Protein AF-A0A1Q3UR67-F1 (afdb_monomer_lite)

Radius of gyration: 30.32 Å; chains: 1; bounding box: 73×36×86 Å

Secondary structure (DSSP, 8-state):
------------------HHHHHTSSHHHHHHHHHHHHHHHHHHHHTT-TTTHHHHTSHHHHHHHHHTSHHHHHHHHHHHHHHHHHSS--SS-PPPHHHHHHHHHHHHHHHHHHS-TTSPPTTT-TT-GGGGGGTTT-TTSTT-GGG-

Structure (mmCIF, N/CA/C/O backbone):
data_AF-A0A1Q3UR67-F1
#
_entry.id   AF-A0A1Q3UR67-F1
#
loop_
_atom_site.group_PDB
_atom_site.id
_atom_site.type_symbol
_atom_site.label_atom_id
_atom_site.label_alt_id
_atom_site.label_comp_id
_atom_site.label_asym_id
_atom_site.label_entity_id
_atom_site.label_seq_id
_atom_site.pdbx_PDB_ins_code
_atom_site.Cartn_x
_atom_site.Cartn_y
_atom_site.Cartn_z
_atom_site.occupancy
_atom_site.B_iso_or_equiv
_atom_site.auth_seq_id
_atom_site.auth_comp_id
_atom_site.auth_asym_id
_atom_site.auth_atom_id
_atom_site.pdbx_PDB_model_num
ATOM 1 N N . MET A 1 1 ? -3.436 2.301 65.336 1.00 39.28 1 MET A N 1
ATOM 2 C CA . MET A 1 1 ? -4.132 2.457 64.043 1.00 39.28 1 MET A CA 1
ATOM 3 C C . MET A 1 1 ? -3.056 2.653 62.993 1.00 39.28 1 MET A C 1
ATOM 5 O O . MET A 1 1 ? -2.370 3.662 63.035 1.00 39.28 1 MET A O 1
ATOM 9 N N . GLN A 1 2 ? -2.780 1.610 62.210 1.00 44.28 2 GLN A N 1
ATOM 10 C CA . GLN A 1 2 ? -1.790 1.629 61.132 1.00 44.28 2 GLN A CA 1
ATOM 11 C C . GLN A 1 2 ? -2.550 1.896 59.836 1.00 44.28 2 GLN A C 1
ATOM 13 O O . GLN A 1 2 ? -3.467 1.153 59.493 1.00 44.28 2 GLN A O 1
ATOM 18 N N . ASN A 1 3 ? -2.206 2.991 59.172 1.00 49.28 3 ASN A N 1
ATOM 19 C CA . ASN A 1 3 ? -2.843 3.437 57.944 1.00 49.28 3 ASN A CA 1
ATOM 20 C C . ASN A 1 3 ? -1.982 2.872 56.815 1.00 49.28 3 ASN A C 1
ATOM 22 O O . ASN A 1 3 ? -0.965 3.460 56.455 1.00 49.28 3 ASN A O 1
ATOM 26 N N . THR A 1 4 ? -2.328 1.690 56.320 1.00 48.66 4 THR A N 1
ATOM 27 C CA . THR A 1 4 ? -1.673 1.110 55.146 1.00 48.66 4 THR A CA 1
ATOM 28 C C . THR A 1 4 ? -2.244 1.813 53.911 1.00 48.66 4 THR A C 1
ATOM 30 O O . THR A 1 4 ? -3.452 1.701 53.690 1.00 48.66 4 THR A O 1
ATOM 33 N N . PRO A 1 5 ? -1.462 2.570 53.118 1.00 53.72 5 PRO A N 1
ATOM 34 C CA . PRO A 1 5 ? -1.977 3.116 51.875 1.00 53.72 5 PRO A CA 1
ATOM 35 C C . PRO A 1 5 ? -2.239 1.976 50.888 1.00 53.72 5 PRO A C 1
ATOM 37 O O . PRO A 1 5 ? -1.407 1.088 50.696 1.00 53.72 5 PRO A O 1
ATOM 40 N N . SER A 1 6 ? -3.446 2.035 50.329 1.00 47.84 6 SER A N 1
ATOM 41 C CA . SER A 1 6 ? -4.014 1.176 49.299 1.00 47.84 6 SER A CA 1
ATOM 42 C C . SER A 1 6 ? -2.967 0.742 48.278 1.00 47.84 6 SER A C 1
ATOM 44 O O . SER A 1 6 ? -2.273 1.568 47.685 1.00 47.84 6 SER A O 1
ATOM 46 N N . SER A 1 7 ? -2.856 -0.570 48.099 1.00 52.00 7 SER A N 1
ATOM 47 C CA . SER A 1 7 ? -2.076 -1.199 47.047 1.00 52.00 7 SER A CA 1
ATOM 48 C C . SER A 1 7 ? -2.528 -0.624 45.708 1.00 52.00 7 SER A C 1
ATOM 50 O O . SER A 1 7 ? -3.652 -0.867 45.276 1.00 52.00 7 SER A O 1
ATOM 52 N N . ALA A 1 8 ? -1.663 0.165 45.075 1.00 49.75 8 ALA A N 1
ATOM 53 C CA . ALA A 1 8 ? -1.826 0.548 43.686 1.00 49.75 8 ALA A CA 1
ATOM 54 C C . ALA A 1 8 ? -1.918 -0.744 42.866 1.00 49.75 8 ALA A C 1
ATOM 56 O O . ALA A 1 8 ? -0.940 -1.483 42.737 1.00 49.75 8 ALA A O 1
ATOM 57 N N . ILE A 1 9 ? -3.121 -1.052 42.389 1.00 53.47 9 ILE A N 1
ATOM 58 C CA . ILE A 1 9 ? -3.334 -2.060 41.359 1.00 53.47 9 ILE A CA 1
ATOM 59 C C . ILE A 1 9 ? -2.487 -1.583 40.174 1.00 53.47 9 ILE A C 1
ATOM 61 O O . ILE A 1 9 ? -2.660 -0.432 39.768 1.00 53.47 9 ILE A O 1
ATOM 65 N N . PRO A 1 10 ? -1.534 -2.378 39.657 1.00 51.78 10 PRO A N 1
ATOM 66 C CA . PRO A 1 10 ? -0.832 -1.998 38.448 1.00 51.78 10 PRO A CA 1
ATOM 67 C C . PRO A 1 10 ? -1.888 -1.966 37.351 1.00 51.78 10 PRO A C 1
ATOM 69 O O . PRO A 1 10 ? -2.405 -3.007 36.946 1.00 51.78 10 PRO A O 1
ATOM 72 N N . GLU A 1 11 ? -2.265 -0.758 36.950 1.00 52.44 11 GLU A N 1
ATOM 73 C CA . GLU A 1 11 ? -3.062 -0.522 35.764 1.00 52.44 11 GLU A CA 1
ATOM 74 C C . GLU A 1 11 ? -2.344 -1.253 34.636 1.00 52.44 11 GLU A C 1
ATOM 76 O O . GLU A 1 11 ? -1.196 -0.949 34.307 1.00 52.44 11 GLU A O 1
ATOM 81 N N . LEU A 1 12 ? -2.955 -2.339 34.163 1.00 50.62 12 LEU A N 1
ATOM 82 C CA . LEU A 1 12 ? -2.447 -3.106 33.043 1.00 50.62 12 LEU A CA 1
ATOM 83 C C . LEU A 1 12 ? -2.575 -2.188 31.833 1.00 50.62 12 LEU A C 1
ATOM 85 O O . LEU A 1 12 ? -3.584 -2.214 31.135 1.00 50.62 12 LEU A O 1
ATOM 89 N N . GLU A 1 13 ? -1.571 -1.337 31.624 1.00 50.78 13 GLU A N 1
ATOM 90 C CA . GLU A 1 13 ? -1.389 -0.588 30.394 1.00 50.78 13 GLU A CA 1
ATOM 91 C C . GLU A 1 13 ? -1.301 -1.627 29.279 1.00 50.78 13 GLU A C 1
ATOM 93 O O . GLU A 1 13 ? -0.251 -2.224 29.040 1.00 50.78 13 GLU A O 1
ATOM 98 N N . ILE A 1 14 ? -2.435 -1.916 28.639 1.00 57.50 14 ILE A N 1
ATOM 99 C CA . ILE A 1 14 ? -2.471 -2.752 27.448 1.00 57.50 14 ILE A CA 1
ATOM 100 C C . ILE A 1 14 ? -1.565 -2.030 26.447 1.00 57.50 14 ILE A C 1
ATOM 102 O O . ILE A 1 14 ? -1.911 -0.914 26.042 1.00 57.50 14 ILE A O 1
ATOM 106 N N . PRO A 1 15 ? -0.396 -2.596 26.083 1.00 59.66 15 PRO A N 1
ATOM 107 C CA . PRO A 1 15 ? 0.581 -1.883 25.279 1.00 59.66 15 PRO A CA 1
ATOM 108 C C . PRO A 1 15 ? -0.097 -1.448 23.990 1.00 59.66 15 PRO A C 1
ATOM 110 O O . PRO A 1 15 ? -0.615 -2.291 23.251 1.00 59.66 15 PRO A O 1
ATOM 113 N N . GLN A 1 16 ? -0.151 -0.137 23.739 1.00 61.75 16 GLN A N 1
ATOM 114 C CA . GLN A 1 16 ? -0.748 0.340 22.504 1.00 61.75 16 GLN A CA 1
ATOM 115 C C . GLN A 1 16 ? 0.022 -0.286 21.339 1.00 61.75 16 GLN A C 1
ATOM 117 O O . GLN A 1 16 ? 1.251 -0.175 21.304 1.00 61.75 16 GLN A O 1
ATOM 122 N N . PRO A 1 17 ? -0.667 -0.954 20.401 1.00 64.50 17 PRO A N 1
ATOM 123 C CA . PRO A 1 17 ? -0.010 -1.588 19.275 1.00 64.50 17 PRO A CA 1
ATOM 124 C C . PRO A 1 17 ? 0.718 -0.531 18.435 1.00 64.50 17 PRO A C 1
ATOM 126 O O . PRO A 1 17 ? 0.099 0.230 17.689 1.00 64.50 17 PRO A O 1
ATOM 129 N N . ALA A 1 18 ? 2.041 -0.447 18.577 1.00 72.56 18 ALA A N 1
ATOM 130 C CA . ALA A 1 18 ? 2.839 0.543 17.878 1.00 72.56 18 ALA A CA 1
ATOM 131 C C . ALA A 1 18 ? 3.039 0.105 16.423 1.00 72.56 18 ALA A C 1
ATOM 133 O O . ALA A 1 18 ? 3.579 -0.965 16.148 1.00 72.56 18 ALA A O 1
ATOM 134 N N . ALA A 1 19 ? 2.689 0.966 15.465 1.00 69.50 19 ALA A N 1
ATOM 135 C CA . ALA A 1 19 ? 2.950 0.717 14.042 1.00 69.50 19 ALA A CA 1
ATOM 136 C C . ALA A 1 19 ? 4.432 0.398 13.753 1.00 69.50 19 ALA A C 1
ATOM 138 O O . ALA A 1 19 ? 4.746 -0.375 12.846 1.00 69.50 19 ALA A O 1
ATOM 139 N N . ALA A 1 20 ? 5.345 0.936 14.566 1.00 72.06 20 ALA A N 1
ATOM 140 C CA . ALA A 1 20 ? 6.778 0.670 14.487 1.00 72.06 20 ALA A CA 1
ATOM 141 C C . ALA A 1 20 ? 7.141 -0.809 14.728 1.00 72.06 20 ALA A C 1
ATOM 143 O O . ALA A 1 20 ? 8.071 -1.315 14.093 1.00 72.06 20 ALA A O 1
ATOM 144 N N . ASP A 1 21 ? 6.388 -1.520 15.573 1.00 75.69 21 ASP A N 1
ATOM 145 C CA . ASP A 1 21 ? 6.640 -2.934 15.865 1.00 75.69 21 ASP A CA 1
ATOM 146 C C . ASP A 1 21 ? 6.373 -3.839 14.660 1.00 75.69 21 ASP A C 1
ATOM 148 O O . ASP A 1 21 ? 6.976 -4.905 14.549 1.00 75.69 21 ASP A O 1
ATOM 152 N N . TRP A 1 22 ? 5.538 -3.404 13.717 1.00 74.12 22 TRP A N 1
ATOM 153 C CA . TRP A 1 22 ? 5.283 -4.135 12.473 1.00 74.12 22 TRP A CA 1
ATOM 154 C C . TRP A 1 22 ? 6.092 -3.610 11.292 1.00 74.12 22 TRP A C 1
ATOM 156 O O . TRP A 1 22 ? 6.507 -4.389 10.436 1.00 74.12 22 TRP A O 1
ATOM 166 N N . LEU A 1 23 ? 6.391 -2.312 11.268 1.00 75.44 23 LEU A N 1
ATOM 167 C CA . LEU A 1 23 ? 7.137 -1.700 10.171 1.00 75.44 23 LEU A CA 1
ATOM 168 C C . LEU A 1 23 ? 8.650 -1.991 10.224 1.00 75.44 23 LEU A C 1
ATOM 170 O O . LEU A 1 23 ? 9.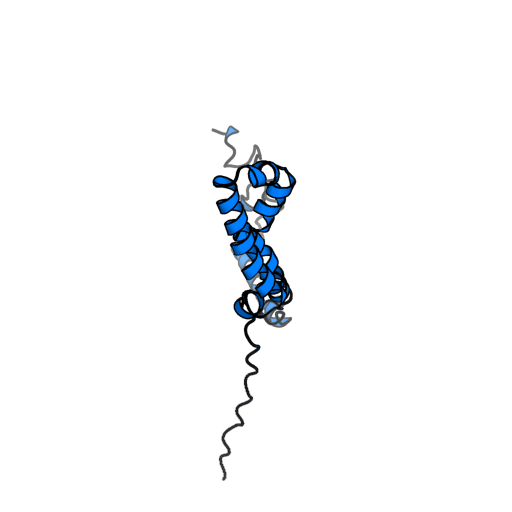307 -1.951 9.185 1.00 75.44 23 LEU A O 1
ATOM 174 N N . TRP A 1 24 ? 9.212 -2.295 11.402 1.00 75.75 24 TRP A N 1
ATOM 175 C CA . TRP A 1 24 ? 10.670 -2.432 11.586 1.00 75.75 24 TRP A CA 1
ATOM 176 C C . TRP A 1 24 ? 11.135 -3.728 12.257 1.00 75.75 24 TRP A C 1
ATOM 178 O O . TRP A 1 24 ? 12.220 -4.233 11.953 1.00 75.75 24 TRP A O 1
ATOM 188 N N . ARG A 1 25 ? 10.349 -4.273 13.187 1.00 75.06 25 ARG A N 1
ATOM 189 C CA . ARG A 1 25 ? 10.744 -5.423 14.019 1.00 75.06 25 ARG A CA 1
ATOM 190 C C . ARG A 1 25 ? 10.761 -6.782 13.289 1.00 75.06 25 ARG A C 1
ATOM 192 O O . ARG A 1 25 ? 11.665 -7.573 13.576 1.00 75.06 25 ARG A O 1
ATOM 199 N N . PRO A 1 26 ? 9.841 -7.091 12.352 1.00 82.19 26 PRO A N 1
ATOM 200 C CA . PRO A 1 26 ? 9.785 -8.401 11.714 1.00 82.19 26 PRO A CA 1
ATOM 201 C C . PRO A 1 26 ? 10.934 -8.645 10.731 1.00 82.19 26 PRO A C 1
ATOM 203 O O . PRO A 1 26 ? 11.423 -7.732 10.066 1.00 82.19 26 PRO A O 1
ATOM 206 N N . TRP A 1 27 ? 11.331 -9.910 10.567 1.00 83.38 27 TRP A N 1
ATOM 207 C CA . TRP A 1 27 ? 12.383 -10.294 9.616 1.00 83.38 27 TRP A CA 1
ATOM 208 C C . TRP A 1 27 ? 12.016 -9.953 8.162 1.00 83.38 27 TRP A C 1
ATOM 210 O O . TRP A 1 27 ? 12.870 -9.497 7.403 1.00 83.38 27 TRP A O 1
ATOM 220 N N . TYR A 1 28 ? 10.739 -10.099 7.790 1.00 79.69 28 TYR A N 1
ATOM 221 C CA . TYR A 1 28 ? 10.254 -9.748 6.456 1.00 79.69 28 TYR A CA 1
ATOM 222 C C . TYR A 1 28 ? 10.329 -8.239 6.199 1.00 79.69 28 TYR A C 1
ATOM 224 O O . TYR A 1 28 ? 10.631 -7.836 5.081 1.00 79.69 28 TYR A O 1
ATOM 232 N N . ALA A 1 29 ? 10.122 -7.398 7.219 1.00 84.81 29 ALA A N 1
ATOM 233 C CA . ALA A 1 29 ? 10.214 -5.950 7.072 1.00 84.81 29 ALA A CA 1
ATOM 234 C C . ALA A 1 29 ? 11.641 -5.540 6.698 1.00 84.81 29 ALA A C 1
ATOM 236 O O . ALA A 1 29 ? 11.840 -4.748 5.784 1.00 84.81 29 ALA A O 1
ATOM 237 N N . LYS A 1 30 ? 12.650 -6.161 7.322 1.00 85.88 30 LYS A N 1
ATOM 238 C CA . LYS A 1 30 ? 14.062 -5.952 6.964 1.00 85.88 30 LYS A CA 1
ATOM 239 C C . LYS A 1 30 ? 14.362 -6.366 5.522 1.00 85.88 30 LYS A C 1
ATOM 241 O O . LYS A 1 30 ? 15.089 -5.656 4.835 1.00 85.88 30 LYS A O 1
ATOM 246 N N . LEU A 1 31 ? 13.789 -7.478 5.050 1.00 88.25 31 LEU A N 1
ATOM 247 C CA . LEU A 1 31 ? 13.924 -7.891 3.649 1.00 88.25 31 LEU A CA 1
ATOM 248 C C . LEU A 1 31 ? 13.272 -6.898 2.694 1.00 88.25 31 LEU A C 1
ATOM 250 O O . LEU A 1 31 ? 13.871 -6.576 1.676 1.00 88.25 31 LEU A O 1
ATOM 254 N N . TRP A 1 32 ? 12.095 -6.377 3.028 1.00 87.31 32 TRP A N 1
ATOM 255 C CA . TRP A 1 32 ? 11.436 -5.336 2.243 1.00 87.31 32 TRP A CA 1
ATOM 256 C C . TRP A 1 32 ? 12.258 -4.049 2.194 1.00 87.31 32 TRP A C 1
ATOM 258 O O . TRP A 1 32 ? 12.525 -3.531 1.110 1.00 87.31 32 TRP A O 1
ATOM 268 N N . TRP A 1 33 ? 12.747 -3.586 3.344 1.00 87.69 33 TRP A N 1
ATOM 269 C CA . TRP A 1 33 ? 13.617 -2.415 3.429 1.00 87.69 33 TRP A CA 1
ATOM 270 C C . TRP A 1 33 ? 14.954 -2.597 2.704 1.00 87.69 33 TRP A C 1
ATOM 272 O O . TRP A 1 33 ? 15.517 -1.606 2.252 1.00 87.69 33 TRP A O 1
ATOM 282 N N . ALA A 1 34 ? 15.454 -3.826 2.547 1.00 90.50 34 ALA A N 1
ATOM 283 C CA . ALA A 1 34 ? 16.634 -4.119 1.730 1.00 90.50 34 ALA A CA 1
ATOM 284 C C . ALA A 1 34 ? 16.297 -4.254 0.234 1.00 90.50 34 ALA A C 1
ATOM 286 O O . ALA A 1 34 ? 17.029 -3.753 -0.619 1.00 90.50 34 ALA A O 1
ATOM 287 N N . ALA A 1 35 ? 15.183 -4.901 -0.104 1.00 89.12 35 ALA A N 1
ATOM 288 C CA . ALA A 1 35 ? 14.793 -5.185 -1.480 1.00 89.12 35 ALA A CA 1
ATOM 289 C C . ALA A 1 35 ? 14.405 -3.918 -2.254 1.00 89.12 35 ALA A C 1
ATOM 291 O O . ALA A 1 35 ? 14.783 -3.789 -3.415 1.00 89.12 35 ALA A O 1
ATOM 292 N N . ILE A 1 36 ? 13.720 -2.964 -1.614 1.00 88.88 36 ILE A N 1
ATOM 293 C CA . ILE A 1 36 ? 13.332 -1.684 -2.229 1.00 88.88 36 ILE A CA 1
ATOM 294 C C . ILE A 1 36 ? 14.557 -0.918 -2.768 1.00 88.88 36 ILE A C 1
ATOM 296 O O . ILE A 1 36 ? 14.614 -0.678 -3.975 1.00 88.88 36 ILE A O 1
ATOM 300 N N . PRO A 1 37 ? 15.568 -0.542 -1.958 1.00 92.56 37 PRO A N 1
ATOM 301 C CA . PRO A 1 37 ? 16.712 0.211 -2.463 1.00 92.56 37 PRO A CA 1
ATOM 302 C C . PRO A 1 37 ? 17.529 -0.593 -3.475 1.00 92.56 37 PRO A C 1
ATOM 304 O O . PRO A 1 37 ? 18.014 -0.009 -4.442 1.00 92.56 37 PRO A O 1
ATOM 307 N N . ILE A 1 38 ? 17.646 -1.917 -3.314 1.00 93.00 38 ILE A N 1
ATOM 308 C CA . ILE A 1 38 ? 18.303 -2.779 -4.308 1.00 93.00 38 ILE A CA 1
ATOM 309 C C . ILE A 1 38 ? 17.572 -2.684 -5.650 1.00 93.00 38 ILE A C 1
ATOM 311 O O . ILE A 1 38 ? 18.204 -2.396 -6.666 1.00 93.00 38 ILE A O 1
ATOM 315 N N . TYR A 1 39 ? 16.250 -2.863 -5.657 1.00 90.88 39 TYR A N 1
ATOM 316 C CA . TYR A 1 39 ? 15.431 -2.782 -6.863 1.00 90.88 39 TYR A CA 1
ATOM 317 C C . TYR A 1 39 ? 15.595 -1.432 -7.567 1.00 90.88 39 TYR A C 1
ATOM 319 O O . TYR A 1 39 ? 15.925 -1.388 -8.752 1.00 90.88 39 TYR A O 1
ATOM 327 N N . TRP A 1 40 ? 15.446 -0.330 -6.829 1.00 91.50 40 TRP A N 1
ATOM 328 C CA . TRP A 1 40 ? 15.572 1.017 -7.387 1.00 91.50 40 TRP A CA 1
ATOM 329 C C . TRP A 1 40 ? 16.995 1.329 -7.865 1.00 91.50 40 TRP A C 1
ATOM 331 O O . TRP A 1 40 ? 17.163 2.011 -8.874 1.00 91.50 40 TRP A O 1
ATOM 341 N N . THR A 1 41 ? 18.023 0.781 -7.212 1.00 92.00 41 THR A N 1
ATOM 342 C CA . THR A 1 41 ? 19.419 0.904 -7.665 1.00 92.00 41 THR A CA 1
ATOM 343 C C . THR A 1 41 ? 19.636 0.175 -8.989 1.00 92.00 41 THR A C 1
ATOM 345 O O . THR A 1 41 ? 20.244 0.730 -9.905 1.00 92.00 41 THR A O 1
ATOM 348 N N . VAL A 1 42 ? 19.114 -1.047 -9.125 1.00 89.06 42 VAL A N 1
ATOM 349 C CA . VAL A 1 42 ? 19.200 -1.824 -10.372 1.00 89.06 42 VAL A CA 1
ATOM 350 C C . VAL A 1 42 ? 18.386 -1.152 -11.485 1.00 89.06 42 VAL A C 1
ATOM 352 O O . VAL A 1 42 ? 18.863 -1.057 -12.618 1.00 89.06 42 VAL A O 1
ATOM 355 N N . ALA A 1 43 ? 17.212 -0.601 -11.161 1.00 87.56 43 ALA A N 1
ATOM 356 C CA . ALA A 1 43 ? 16.406 0.192 -12.087 1.00 87.56 43 ALA A CA 1
ATOM 357 C C . ALA A 1 43 ? 17.160 1.439 -12.574 1.00 87.56 43 ALA A C 1
ATOM 359 O O . ALA A 1 43 ? 17.249 1.675 -13.779 1.00 87.56 43 ALA A O 1
ATOM 360 N N . ALA A 1 44 ? 17.787 2.196 -11.670 1.00 88.12 44 ALA A N 1
ATOM 361 C CA . ALA A 1 44 ? 18.610 3.350 -12.030 1.00 88.12 44 ALA A CA 1
ATOM 362 C C . ALA A 1 44 ? 19.837 2.950 -12.870 1.00 88.12 44 ALA A C 1
ATOM 364 O O . ALA A 1 44 ? 20.192 3.643 -13.826 1.00 88.12 44 ALA A O 1
ATOM 365 N N . ALA A 1 45 ? 20.467 1.813 -12.561 1.00 87.81 45 ALA A N 1
ATOM 366 C CA . ALA A 1 45 ? 21.578 1.276 -13.343 1.00 87.81 45 ALA A CA 1
ATOM 367 C C . ALA A 1 45 ? 21.148 0.880 -14.766 1.00 87.81 45 ALA A C 1
ATOM 369 O O . ALA A 1 45 ? 21.926 1.054 -15.707 1.00 87.81 45 ALA A O 1
ATOM 370 N N . SER A 1 46 ? 19.904 0.424 -14.951 1.00 86.69 46 SER A N 1
ATOM 371 C CA . SER A 1 46 ? 19.356 0.081 -16.271 1.00 86.69 46 SER A CA 1
ATOM 372 C C . SER A 1 46 ? 19.281 1.271 -17.232 1.00 86.69 46 SER A C 1
ATOM 374 O O . SE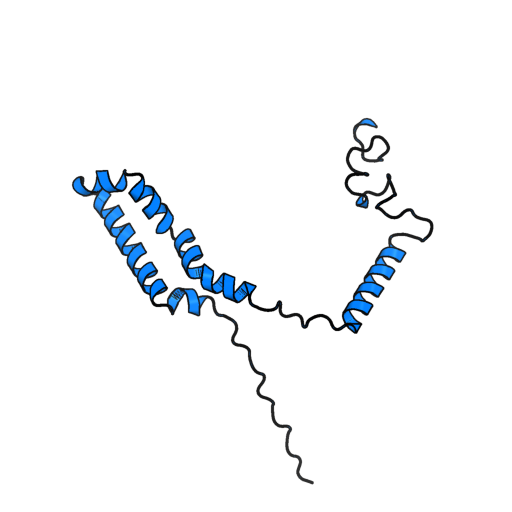R A 1 46 ? 19.443 1.094 -18.437 1.00 86.69 46 SER A O 1
ATOM 376 N N . LEU A 1 47 ? 19.158 2.498 -16.712 1.00 84.38 47 LEU A N 1
ATOM 377 C CA . LEU A 1 47 ? 19.172 3.717 -17.529 1.00 84.38 47 LEU A CA 1
ATOM 378 C C . LEU A 1 47 ? 20.525 3.938 -18.218 1.00 84.38 47 LEU A C 1
ATOM 380 O O . LEU A 1 47 ? 20.588 4.550 -19.282 1.00 84.38 47 LEU A O 1
ATOM 384 N N . LYS A 1 48 ? 21.610 3.450 -17.605 1.00 86.38 48 LYS A N 1
ATOM 385 C CA . LYS A 1 48 ? 22.983 3.580 -18.114 1.00 86.38 48 LYS A CA 1
ATOM 386 C C . LYS A 1 48 ? 23.476 2.318 -18.817 1.00 86.38 48 LYS A C 1
ATOM 388 O O . LYS A 1 48 ? 24.436 2.397 -19.578 1.00 86.38 48 LYS A O 1
ATOM 393 N N . ASN A 1 49 ? 22.850 1.168 -18.563 1.00 80.94 49 ASN A N 1
ATOM 394 C CA . ASN A 1 49 ? 23.261 -0.114 -19.120 1.00 80.94 49 ASN A CA 1
ATOM 395 C C . ASN A 1 49 ? 22.194 -0.685 -20.074 1.00 80.94 49 ASN A C 1
ATOM 397 O O . ASN A 1 49 ? 21.170 -1.198 -19.611 1.00 80.94 49 ASN A O 1
ATOM 401 N N . PRO A 1 50 ? 22.447 -0.687 -21.397 1.00 81.50 50 PRO A N 1
ATOM 402 C CA . PRO A 1 50 ? 21.483 -1.164 -22.385 1.00 81.50 50 PRO A CA 1
ATOM 403 C C . PRO A 1 50 ? 21.135 -2.654 -22.239 1.00 81.50 50 PRO A C 1
ATOM 405 O O . PRO A 1 50 ? 20.065 -3.056 -22.682 1.00 81.50 50 PRO A O 1
ATOM 408 N N . ALA A 1 51 ? 21.973 -3.464 -21.580 1.00 82.81 51 ALA A N 1
ATOM 409 C CA . ALA A 1 51 ? 21.698 -4.886 -21.361 1.00 82.81 51 ALA A CA 1
ATOM 410 C C . ALA A 1 51 ? 20.537 -5.145 -20.377 1.00 82.81 51 ALA A C 1
ATOM 412 O O . ALA A 1 51 ? 19.872 -6.172 -20.469 1.00 82.81 51 ALA A O 1
ATOM 413 N N . LEU A 1 52 ? 20.279 -4.220 -19.444 1.00 80.31 52 LEU A N 1
ATOM 414 C CA . LEU A 1 52 ? 19.213 -4.344 -18.435 1.00 80.31 52 LEU A CA 1
ATOM 415 C C . LEU A 1 52 ? 17.884 -3.735 -18.900 1.00 80.31 52 LEU A C 1
ATOM 417 O O . LEU A 1 52 ? 16.825 -4.045 -18.361 1.00 80.31 52 LEU A O 1
ATOM 421 N N . ARG A 1 53 ? 17.935 -2.877 -19.915 1.00 80.81 53 ARG A N 1
ATOM 422 C CA . ARG A 1 53 ? 16.790 -2.159 -20.473 1.00 80.81 53 ARG A CA 1
ATOM 423 C C . ARG A 1 53 ? 15.627 -3.064 -20.929 1.00 80.81 53 ARG A C 1
ATOM 425 O O . ARG A 1 53 ? 14.511 -2.809 -20.484 1.00 80.81 53 ARG A O 1
ATOM 432 N N . PRO A 1 54 ? 15.846 -4.163 -21.686 1.00 84.94 54 PRO A N 1
ATOM 433 C CA . PRO A 1 54 ? 14.745 -5.039 -22.102 1.00 84.94 54 PRO A CA 1
ATOM 434 C C . PRO A 1 54 ? 14.054 -5.749 -20.928 1.00 84.94 54 PRO A C 1
ATOM 436 O O . PRO A 1 54 ? 12.875 -6.081 -21.017 1.00 84.94 54 PRO A O 1
ATOM 439 N N . PHE A 1 55 ? 14.752 -5.958 -19.805 1.00 85.25 55 PHE A N 1
ATOM 440 C CA . PHE A 1 55 ? 14.128 -6.486 -18.592 1.00 85.25 55 PHE A CA 1
ATOM 441 C C . PHE A 1 55 ? 13.160 -5.465 -17.983 1.00 85.25 55 PHE A C 1
ATOM 443 O O . PHE A 1 55 ? 12.026 -5.823 -17.672 1.00 85.25 55 PHE A O 1
ATOM 450 N N . PHE A 1 56 ? 13.567 -4.197 -17.866 1.00 84.06 56 PHE A N 1
ATOM 451 C CA . PHE A 1 56 ? 12.735 -3.136 -17.282 1.00 84.06 56 PHE A CA 1
ATOM 452 C C . PHE A 1 56 ? 11.578 -2.670 -18.178 1.00 84.06 56 PHE A C 1
ATOM 454 O O . PHE A 1 56 ? 10.591 -2.153 -17.665 1.00 84.06 56 PHE A O 1
ATOM 461 N N . GLU A 1 57 ? 11.658 -2.901 -19.488 1.00 85.62 57 GLU A N 1
ATOM 462 C CA . GLU A 1 57 ? 10.561 -2.653 -20.438 1.00 85.62 57 GLU A CA 1
ATOM 463 C C . GLU A 1 57 ? 9.514 -3.783 -20.458 1.00 85.62 57 GLU A C 1
ATOM 465 O O . GLU A 1 57 ? 8.450 -3.651 -21.062 1.00 85.62 57 GLU A O 1
ATOM 470 N N . SER A 1 58 ? 9.788 -4.903 -19.786 1.00 88.62 58 SER A N 1
ATOM 471 C CA . SER A 1 58 ? 8.864 -6.032 -19.724 1.00 88.62 58 SER A CA 1
ATOM 472 C C . SER A 1 58 ? 7.682 -5.782 -18.777 1.00 88.62 58 SER A C 1
ATOM 474 O O . SER A 1 58 ? 7.788 -5.080 -17.768 1.00 88.62 58 SER A O 1
ATOM 476 N N . ALA A 1 59 ? 6.559 -6.462 -19.033 1.00 87.75 59 ALA A N 1
ATOM 477 C CA . ALA A 1 59 ? 5.406 -6.459 -18.128 1.00 87.75 59 ALA A CA 1
ATOM 478 C C . ALA A 1 59 ? 5.764 -6.964 -16.716 1.00 87.75 59 ALA A C 1
ATOM 480 O O . ALA A 1 59 ? 5.216 -6.486 -15.724 1.00 87.75 59 ALA A O 1
ATOM 481 N N . PHE A 1 60 ? 6.725 -7.890 -16.614 1.00 87.31 60 PHE A N 1
ATOM 482 C CA . PHE A 1 60 ? 7.218 -8.404 -15.338 1.00 87.31 60 PHE A CA 1
ATOM 483 C C . PHE A 1 60 ? 7.847 -7.300 -14.482 1.00 87.31 60 PHE A C 1
ATOM 485 O O . PHE A 1 60 ? 7.507 -7.158 -13.307 1.00 87.31 60 PHE A O 1
ATOM 492 N N . ALA A 1 61 ? 8.699 -6.462 -15.074 1.00 86.19 61 ALA A N 1
ATOM 493 C CA . ALA A 1 61 ? 9.262 -5.310 -14.375 1.00 86.19 61 ALA A CA 1
ATOM 494 C C . ALA A 1 61 ? 8.204 -4.254 -14.022 1.00 86.19 61 ALA A C 1
ATOM 496 O O . ALA A 1 61 ? 8.322 -3.588 -12.992 1.00 86.19 61 ALA A O 1
ATOM 497 N N . GLY A 1 62 ? 7.129 -4.148 -14.808 1.00 87.06 62 GLY A N 1
ATOM 498 C CA . GLY A 1 62 ? 5.945 -3.369 -14.438 1.00 87.06 62 GLY A CA 1
ATOM 499 C C . GLY A 1 62 ? 5.340 -3.829 -13.106 1.00 87.06 62 GLY A C 1
ATOM 500 O O . GLY A 1 62 ? 5.146 -3.014 -12.202 1.00 87.06 62 GLY A O 1
ATOM 501 N N . TYR A 1 63 ? 5.134 -5.140 -12.930 1.00 89.56 63 TYR A N 1
ATOM 502 C CA . TYR A 1 63 ? 4.659 -5.697 -11.656 1.00 89.56 63 TYR A CA 1
ATOM 503 C C . TYR A 1 63 ? 5.643 -5.462 -10.508 1.00 89.56 63 TYR A C 1
ATOM 505 O O . TYR A 1 63 ? 5.212 -5.076 -9.423 1.00 89.56 63 TYR A O 1
ATOM 513 N N . LEU A 1 64 ? 6.951 -5.639 -10.732 1.00 89.25 64 LEU A N 1
ATOM 514 C CA . LEU A 1 64 ? 7.956 -5.358 -9.699 1.00 89.25 64 LEU A CA 1
ATOM 515 C C . LEU A 1 64 ? 7.972 -3.877 -9.307 1.00 89.25 64 LEU A C 1
ATOM 517 O O . LEU A 1 64 ? 8.118 -3.566 -8.129 1.00 89.25 64 LEU A O 1
ATOM 521 N N . THR A 1 65 ? 7.773 -2.969 -10.262 1.00 88.94 65 THR A N 1
ATOM 522 C CA . THR A 1 65 ? 7.697 -1.527 -9.989 1.00 88.94 65 THR A CA 1
ATOM 523 C C . THR A 1 65 ? 6.520 -1.206 -9.082 1.00 88.94 65 THR A C 1
ATOM 525 O O . THR A 1 65 ? 6.683 -0.469 -8.114 1.00 88.94 65 THR A O 1
ATOM 528 N N . ILE A 1 66 ? 5.351 -1.791 -9.359 1.00 89.62 66 ILE A N 1
ATOM 529 C CA . ILE A 1 66 ? 4.170 -1.641 -8.505 1.00 89.62 66 ILE A CA 1
ATOM 530 C C . ILE A 1 66 ? 4.424 -2.281 -7.139 1.00 89.62 66 ILE A C 1
ATOM 532 O O . ILE A 1 66 ? 4.062 -1.694 -6.129 1.00 89.62 66 ILE A O 1
ATOM 536 N N . LEU A 1 67 ? 5.062 -3.451 -7.079 1.00 88.81 67 LEU A N 1
ATOM 537 C CA . LEU A 1 67 ? 5.321 -4.175 -5.834 1.00 88.81 67 LEU A CA 1
ATOM 538 C C . LEU A 1 67 ? 6.299 -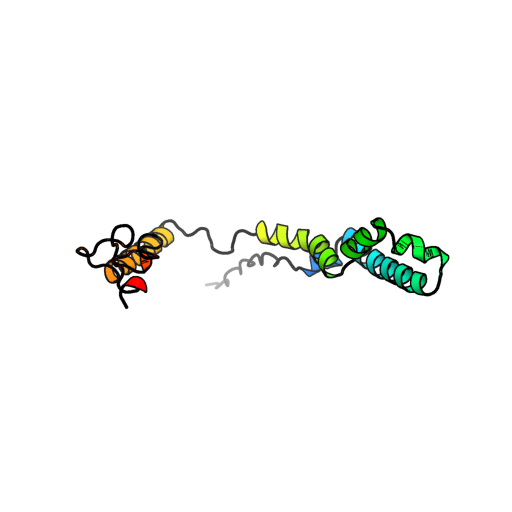3.431 -4.910 1.00 88.81 67 LEU A C 1
ATOM 540 O O . LEU A 1 67 ? 6.039 -3.325 -3.716 1.00 88.81 67 LEU A O 1
ATOM 544 N N . PHE A 1 68 ? 7.393 -2.893 -5.454 1.00 88.38 68 PHE A N 1
ATOM 545 C CA . PHE A 1 68 ? 8.417 -2.139 -4.715 1.00 88.38 68 PHE A CA 1
ATOM 546 C C . PHE A 1 68 ? 8.131 -0.634 -4.638 1.00 88.38 68 PHE A C 1
ATOM 548 O O . PHE A 1 68 ? 9.011 0.160 -4.276 1.00 88.38 68 PHE A O 1
ATOM 555 N N . PHE A 1 69 ? 6.907 -0.224 -4.969 1.00 87.06 69 PHE A N 1
ATOM 556 C CA . PHE A 1 69 ? 6.469 1.143 -4.764 1.00 87.06 69 PHE A CA 1
ATOM 557 C C . PHE A 1 69 ? 6.310 1.410 -3.252 1.00 87.06 69 PHE A C 1
ATOM 559 O O . PHE A 1 69 ? 5.804 0.556 -2.523 1.00 87.06 69 PHE A O 1
ATOM 566 N N . PRO A 1 70 ? 6.718 2.580 -2.728 1.00 79.06 70 PRO A N 1
ATOM 567 C CA . PRO A 1 70 ? 6.686 2.827 -1.284 1.00 79.06 70 PRO A CA 1
ATOM 568 C C . PRO A 1 70 ? 5.297 2.645 -0.650 1.00 79.06 70 PRO A C 1
ATOM 570 O O . PRO A 1 70 ? 5.188 2.131 0.458 1.00 79.06 70 PRO A O 1
ATOM 573 N N . LEU A 1 71 ? 4.224 3.004 -1.365 1.00 84.06 71 LEU A N 1
ATOM 574 C CA . LEU A 1 71 ? 2.843 2.842 -0.890 1.00 84.06 71 LEU A CA 1
ATOM 575 C C . LEU A 1 71 ? 2.405 1.373 -0.794 1.00 84.06 71 LEU A C 1
ATOM 577 O O . LEU A 1 71 ? 1.778 0.987 0.188 1.00 84.06 71 LEU A O 1
ATOM 581 N N . THR A 1 72 ? 2.745 0.536 -1.773 1.00 84.88 72 THR A N 1
ATOM 582 C CA . THR A 1 72 ? 2.441 -0.906 -1.735 1.00 84.88 72 THR A CA 1
ATOM 583 C C . THR A 1 72 ? 3.289 -1.622 -0.698 1.00 84.88 72 THR A C 1
ATOM 585 O O . THR A 1 72 ? 2.756 -2.451 0.034 1.00 84.88 72 THR A O 1
ATOM 588 N N . ALA A 1 73 ? 4.562 -1.254 -0.548 1.00 82.88 73 ALA A N 1
ATOM 589 C CA . ALA A 1 73 ? 5.396 -1.758 0.539 1.00 82.88 73 ALA A CA 1
ATOM 590 C C . ALA A 1 73 ? 4.795 -1.424 1.916 1.00 82.88 73 ALA A C 1
ATOM 592 O O . ALA A 1 73 ? 4.733 -2.293 2.786 1.00 82.88 73 ALA A O 1
ATOM 593 N N . LEU A 1 74 ? 4.286 -0.200 2.104 1.00 83.12 74 LEU A N 1
ATOM 594 C CA . LEU A 1 74 ? 3.585 0.194 3.328 1.00 83.12 74 LEU A CA 1
ATOM 595 C C . LEU A 1 74 ? 2.282 -0.578 3.538 1.00 83.12 74 LEU A C 1
ATOM 597 O O . LEU A 1 74 ? 1.980 -0.922 4.674 1.00 83.12 74 LEU A O 1
ATOM 601 N N . LEU A 1 75 ? 1.531 -0.893 2.481 1.00 83.75 75 LEU A N 1
ATOM 602 C CA . LEU A 1 75 ? 0.346 -1.750 2.591 1.00 83.75 75 LEU A CA 1
ATOM 603 C C . LEU A 1 75 ? 0.717 -3.180 3.003 1.00 83.75 75 LEU A C 1
ATOM 605 O O . LEU A 1 75 ? 0.064 -3.753 3.871 1.00 83.75 75 LEU A O 1
ATOM 609 N N . VAL A 1 76 ? 1.785 -3.743 2.429 1.00 84.25 76 VAL A N 1
ATOM 610 C CA . VAL A 1 76 ? 2.250 -5.099 2.754 1.00 84.25 76 VAL A CA 1
ATOM 611 C C . VAL A 1 76 ? 2.792 -5.174 4.185 1.00 84.25 76 VAL A C 1
ATOM 613 O O . VAL A 1 76 ? 2.420 -6.083 4.926 1.00 84.25 76 VAL A O 1
ATOM 616 N N . LEU A 1 77 ? 3.631 -4.223 4.608 1.00 82.62 77 LEU A N 1
ATOM 617 C CA . LEU A 1 77 ? 4.162 -4.184 5.980 1.00 82.62 77 LEU A CA 1
ATOM 618 C C . LEU A 1 77 ? 3.088 -3.768 6.995 1.00 82.62 77 LEU A C 1
ATOM 620 O O . LEU A 1 77 ? 3.037 -4.296 8.104 1.00 82.62 77 LEU A O 1
ATOM 624 N N . GLY A 1 78 ? 2.212 -2.844 6.609 1.00 79.75 78 GLY A N 1
ATOM 625 C CA . GLY A 1 78 ? 1.114 -2.332 7.422 1.00 79.75 78 GLY A CA 1
ATOM 626 C C . GLY A 1 78 ? -0.050 -3.307 7.573 1.00 79.75 78 GLY A C 1
ATOM 627 O O . GLY A 1 78 ? -0.863 -3.122 8.471 1.00 79.75 78 GLY A O 1
ATOM 628 N N . PHE A 1 79 ? -0.126 -4.376 6.774 1.00 82.31 79 PHE A N 1
ATOM 629 C CA . PHE A 1 79 ? -1.185 -5.384 6.884 1.00 82.31 79 PHE A CA 1
ATOM 630 C C . PHE A 1 79 ? -1.260 -6.009 8.286 1.00 82.31 79 PHE A C 1
ATOM 632 O O . PHE A 1 79 ? -2.350 -6.190 8.824 1.00 82.31 79 PHE A O 1
ATOM 639 N N . GLY A 1 80 ? -0.109 -6.286 8.913 1.00 78.38 80 GLY A N 1
ATOM 640 C CA . GLY A 1 80 ? -0.054 -6.796 10.288 1.00 78.38 80 GLY A CA 1
ATOM 641 C C . GLY A 1 80 ? -0.589 -5.797 11.320 1.00 78.38 80 GLY A C 1
ATOM 642 O O . GLY A 1 80 ? -1.326 -6.193 12.220 1.00 78.38 80 GLY A O 1
ATOM 643 N N . PHE A 1 81 ? -0.286 -4.507 11.136 1.00 77.19 81 PHE A N 1
ATOM 644 C CA . PHE A 1 81 ? -0.830 -3.417 11.951 1.00 77.19 81 PHE A CA 1
ATOM 645 C C . PHE A 1 81 ? -2.341 -3.291 11.771 1.00 77.19 81 PHE A C 1
ATOM 647 O O . PHE A 1 81 ? -3.066 -3.264 12.757 1.00 77.19 81 PHE A O 1
ATOM 654 N N . VAL A 1 82 ? -2.829 -3.265 10.527 1.00 79.00 82 VAL A N 1
ATOM 655 C CA . VAL A 1 82 ? -4.264 -3.153 10.227 1.00 79.00 82 VAL A CA 1
ATOM 656 C C . VAL A 1 82 ? -5.025 -4.341 10.801 1.00 79.00 82 VAL A C 1
ATOM 658 O O . VAL A 1 82 ? -6.070 -4.147 11.405 1.00 79.00 82 VAL A O 1
ATOM 661 N N . ARG A 1 83 ? -4.489 -5.560 10.683 1.00 77.88 83 ARG A N 1
ATOM 662 C CA . ARG A 1 83 ? -5.102 -6.750 11.277 1.00 77.88 83 ARG A CA 1
ATOM 663 C C . ARG A 1 83 ? -5.200 -6.642 12.796 1.00 77.88 83 ARG A C 1
ATOM 665 O O . ARG A 1 83 ? -6.275 -6.836 13.337 1.00 77.88 83 ARG A O 1
ATOM 672 N N . ALA A 1 84 ? -4.114 -6.287 13.473 1.00 76.81 84 ALA A N 1
ATOM 673 C CA . ALA A 1 84 ? -4.131 -6.126 14.924 1.00 76.81 84 ALA A CA 1
ATOM 674 C C . ALA A 1 84 ? -4.977 -4.928 15.388 1.00 76.81 84 ALA A C 1
ATOM 676 O O . ALA A 1 84 ? -5.507 -4.933 16.494 1.00 76.81 84 ALA A O 1
ATOM 677 N N . TRP A 1 85 ? -5.109 -3.904 14.546 1.00 73.06 85 TRP A N 1
ATOM 678 C CA . TRP A 1 85 ? -6.007 -2.779 14.770 1.00 73.06 85 TRP A CA 1
ATOM 679 C C . TRP A 1 85 ? -7.480 -3.181 14.602 1.00 73.06 85 TRP A C 1
ATOM 681 O O . TRP A 1 85 ? -8.302 -2.743 15.396 1.00 73.06 85 TRP A O 1
ATOM 691 N N . LEU A 1 86 ? -7.806 -4.042 13.632 1.00 76.19 86 LEU A N 1
ATOM 692 C CA . LEU A 1 86 ? -9.151 -4.601 13.431 1.00 76.19 86 LEU A CA 1
ATOM 693 C C . LEU A 1 86 ? -9.530 -5.636 14.498 1.00 76.19 86 LEU A C 1
ATOM 695 O O . LEU A 1 86 ? -10.680 -5.680 14.919 1.00 76.19 86 LEU A O 1
ATOM 699 N N . ASP A 1 87 ? -8.568 -6.450 14.936 1.00 74.12 87 ASP A N 1
ATOM 700 C CA . ASP A 1 87 ? -8.741 -7.429 16.017 1.00 74.12 87 ASP A CA 1
ATOM 701 C C . ASP A 1 87 ? -8.826 -6.743 17.392 1.00 74.12 87 ASP A C 1
ATOM 703 O O . ASP A 1 87 ? -9.164 -7.383 18.390 1.00 74.12 87 ASP A O 1
ATOM 707 N N . ARG A 1 88 ? -8.518 -5.439 17.468 1.00 67.62 88 ARG A N 1
ATOM 708 C CA . ARG A 1 88 ? -8.714 -4.668 18.688 1.00 67.62 88 ARG A CA 1
ATOM 709 C C . ARG A 1 88 ? -10.223 -4.567 18.924 1.00 67.62 88 ARG A C 1
ATOM 711 O O . ARG A 1 88 ? -10.913 -3.990 18.081 1.00 67.62 88 ARG A O 1
ATOM 718 N N . PRO A 1 89 ? -10.747 -5.056 20.063 1.00 62.91 89 PRO A N 1
ATOM 719 C CA . PRO A 1 89 ? -12.095 -4.687 20.460 1.00 62.91 89 PRO A CA 1
ATOM 720 C C . PRO A 1 89 ? -12.114 -3.161 20.497 1.00 62.91 89 PRO A C 1
ATOM 722 O O . PRO A 1 89 ? -11.247 -2.555 21.138 1.00 62.91 89 PRO A O 1
ATOM 725 N N . PHE A 1 90 ? -13.008 -2.535 19.723 1.00 60.75 90 PHE A N 1
ATOM 726 C CA . PHE A 1 90 ? -13.231 -1.096 19.821 1.00 60.75 90 PHE A CA 1
ATOM 727 C C . PHE A 1 90 ? -13.287 -0.776 21.309 1.00 60.75 90 PHE A C 1
ATOM 729 O O . PHE A 1 90 ? -14.023 -1.431 22.031 1.00 60.75 90 PHE A O 1
ATOM 736 N N . ALA A 1 91 ? -12.428 0.130 21.773 1.00 53.97 91 ALA A N 1
ATOM 737 C CA . ALA A 1 91 ? -12.261 0.438 23.189 1.00 53.97 91 ALA A CA 1
ATOM 738 C C . ALA A 1 91 ? -13.454 1.249 23.728 1.00 53.97 91 ALA A C 1
ATOM 740 O O . ALA A 1 91 ? -13.273 2.312 24.311 1.00 53.97 91 ALA A O 1
ATOM 741 N N . GLY A 1 92 ? -14.671 0.793 23.458 1.00 56.34 92 GLY A N 1
ATOM 742 C CA . GLY A 1 92 ? -15.768 0.920 24.392 1.00 56.34 92 GLY A CA 1
ATOM 743 C C . GLY A 1 92 ? -15.891 -0.437 25.061 1.00 56.34 92 GLY A C 1
ATOM 744 O O . GLY A 1 92 ? -15.803 -1.464 24.382 1.00 56.34 92 GLY A O 1
ATOM 745 N N . ASP A 1 93 ? -16.088 -0.456 26.375 1.00 66.56 93 ASP A N 1
ATOM 746 C CA . ASP A 1 93 ? -16.765 -1.607 26.967 1.00 66.56 93 ASP A CA 1
ATOM 747 C C . ASP A 1 93 ? -17.983 -1.937 26.080 1.00 66.56 93 ASP A C 1
ATOM 749 O O . ASP A 1 93 ? -18.598 -1.007 25.531 1.00 66.56 93 ASP A O 1
ATOM 753 N N . PRO A 1 94 ? -18.316 -3.221 25.844 1.00 65.75 94 PRO A N 1
ATOM 754 C CA . PRO A 1 94 ? -19.635 -3.517 25.308 1.00 65.75 94 PRO A CA 1
ATOM 755 C C . PRO A 1 94 ? -20.618 -2.771 26.203 1.00 65.75 94 PRO A C 1
ATOM 757 O O . PRO A 1 94 ? -20.558 -2.955 27.419 1.00 65.75 94 PRO A O 1
ATOM 760 N N . LEU A 1 95 ? -21.418 -1.874 25.611 1.00 69.69 95 LEU A N 1
ATOM 761 C CA . LEU A 1 95 ? -22.336 -1.057 26.393 1.00 69.69 95 LEU A CA 1
ATOM 762 C C . LEU A 1 95 ? -23.082 -1.978 27.346 1.00 69.69 95 LEU A C 1
ATOM 764 O O . LEU A 1 95 ? -23.581 -3.027 26.915 1.00 69.69 95 LEU A O 1
ATOM 768 N N . SER A 1 96 ? -23.114 -1.613 28.623 1.00 77.69 96 SER A N 1
ATOM 769 C CA . SER A 1 96 ? -23.915 -2.368 29.572 1.00 77.69 96 SER A CA 1
ATOM 770 C C . SER A 1 96 ? -25.372 -2.340 29.107 1.00 77.69 96 SER A C 1
ATOM 772 O O . SER A 1 96 ? -25.804 -1.404 28.428 1.00 77.69 96 SER A O 1
ATOM 774 N N . ASP A 1 97 ? -26.154 -3.356 29.472 1.00 84.31 97 ASP A N 1
ATOM 775 C CA . ASP A 1 97 ? -27.582 -3.386 29.135 1.00 84.31 97 ASP A CA 1
ATOM 776 C C . ASP A 1 97 ? -28.294 -2.091 29.597 1.00 84.31 97 ASP A C 1
ATOM 778 O O . ASP A 1 97 ? -29.213 -1.612 28.936 1.00 84.31 97 ASP A O 1
ATOM 782 N N . GLU A 1 98 ? -27.800 -1.477 30.680 1.00 85.69 98 GLU A N 1
ATOM 783 C CA . GLU A 1 98 ? -28.263 -0.199 31.233 1.00 85.69 98 GLU A CA 1
ATOM 784 C C . GLU A 1 98 ? -27.928 0.990 30.313 1.00 85.69 98 GLU A C 1
ATOM 786 O O . GLU A 1 98 ? -28.794 1.823 30.044 1.00 85.69 98 GLU A O 1
ATOM 791 N N . GLU A 1 99 ? -26.704 1.063 29.780 1.00 84.44 99 GLU A N 1
ATOM 792 C CA . GLU A 1 99 ? -26.291 2.112 28.836 1.00 84.44 99 GLU A CA 1
ATOM 793 C C . GLU A 1 99 ? -27.014 1.978 27.486 1.00 84.44 99 GLU A C 1
ATOM 795 O O . GLU A 1 99 ? -27.342 2.981 26.845 1.00 84.44 99 GLU A O 1
ATOM 800 N N . ILE A 1 100 ? -27.296 0.744 27.047 1.00 86.06 100 ILE A N 1
ATOM 801 C CA . ILE A 1 100 ? -28.103 0.481 25.847 1.00 86.06 100 ILE A CA 1
ATOM 802 C C . ILE A 1 100 ? -29.528 1.002 26.053 1.00 86.06 100 ILE A C 1
ATOM 804 O O . ILE A 1 100 ? -30.050 1.698 25.178 1.00 86.06 100 ILE A O 1
ATOM 808 N N . GLU A 1 101 ? -30.142 0.706 27.201 1.00 89.25 101 GLU A N 1
ATOM 809 C CA . GLU A 1 101 ? -31.491 1.176 27.531 1.00 89.25 101 GLU A CA 1
ATOM 810 C C . GLU A 1 101 ? -31.539 2.708 27.665 1.00 89.25 101 GLU A C 1
ATOM 812 O O . GLU A 1 101 ? -32.490 3.348 27.206 1.00 89.25 101 GLU A O 1
ATOM 817 N N . GLU A 1 102 ? -30.502 3.325 28.237 1.00 89.19 102 GLU A N 1
ATOM 818 C CA . GLU A 1 102 ? -30.386 4.782 28.317 1.00 89.19 102 GLU A CA 1
ATOM 819 C C . GLU A 1 102 ? -30.268 5.417 26.925 1.0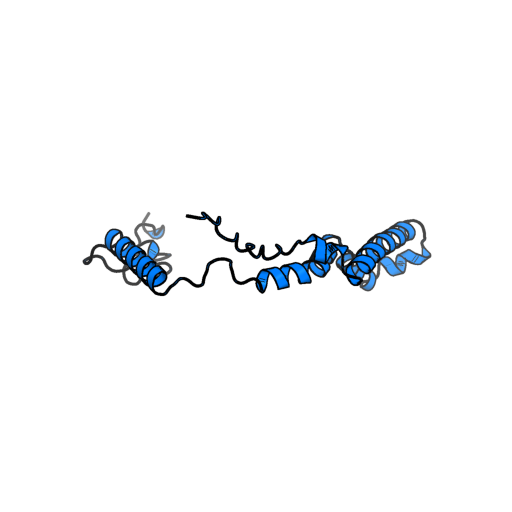0 89.19 102 GLU A C 1
ATOM 821 O O . GLU A 1 102 ? -30.996 6.364 26.617 1.00 89.19 102 GLU A O 1
ATOM 826 N N . LEU A 1 103 ? -29.426 4.872 26.043 1.00 88.62 103 LEU A N 1
ATOM 827 C CA . LEU A 1 103 ? -29.327 5.346 24.661 1.00 88.62 103 LEU A CA 1
ATOM 828 C C . LEU A 1 103 ? -30.624 5.149 23.881 1.00 88.62 103 LEU A C 1
ATOM 830 O O . LEU A 1 103 ? -31.002 6.019 23.092 1.00 88.62 103 LEU A O 1
ATOM 834 N N . GLU A 1 104 ? -31.311 4.026 24.081 1.00 89.06 104 GLU A N 1
ATOM 835 C CA . GLU A 1 104 ? -32.608 3.778 23.460 1.00 89.06 104 GLU A CA 1
ATOM 836 C C . GLU A 1 104 ? -33.649 4.787 23.958 1.00 89.06 104 GLU A C 1
ATOM 838 O O . GLU A 1 104 ? -34.367 5.374 23.146 1.00 89.06 104 GLU A O 1
ATOM 843 N N . ARG A 1 105 ? -33.664 5.088 25.261 1.00 89.19 105 ARG A N 1
ATOM 844 C CA . ARG A 1 105 ? -34.520 6.125 25.851 1.00 89.19 105 ARG A CA 1
ATOM 845 C C . ARG A 1 105 ? -34.215 7.507 25.279 1.00 89.19 105 ARG A C 1
ATOM 847 O O . ARG A 1 105 ? -35.146 8.177 24.842 1.00 89.19 105 ARG A O 1
ATOM 854 N N . ILE A 1 106 ? -32.944 7.913 25.232 1.00 87.19 106 ILE A N 1
ATOM 855 C CA . ILE A 1 106 ? -32.517 9.202 24.660 1.00 87.19 106 ILE A CA 1
ATOM 856 C C . ILE A 1 106 ? -32.931 9.287 23.190 1.00 87.19 106 ILE A C 1
ATOM 858 O O . ILE A 1 106 ? -33.459 10.306 22.746 1.00 87.19 106 ILE A O 1
ATOM 862 N N . LYS A 1 107 ? -32.740 8.205 22.428 1.00 86.94 107 LYS A N 1
ATOM 863 C CA . LYS A 1 107 ? -33.141 8.134 21.023 1.00 86.94 107 LYS A CA 1
ATOM 864 C C . LYS A 1 107 ? -34.654 8.273 20.862 1.00 86.94 107 LYS A C 1
ATOM 866 O O . LYS A 1 107 ? -35.088 9.038 20.004 1.00 86.94 107 LYS A O 1
ATOM 871 N N . ILE A 1 108 ? -35.446 7.566 21.668 1.00 84.94 108 ILE A N 1
ATOM 872 C CA . ILE A 1 108 ? -36.913 7.637 21.640 1.00 84.94 108 ILE A CA 1
ATOM 873 C C . ILE A 1 108 ? -37.389 9.030 22.052 1.00 84.94 108 ILE A C 1
ATOM 875 O O . ILE A 1 108 ? -38.269 9.582 21.398 1.00 84.94 108 ILE A O 1
ATOM 879 N N . GLU A 1 109 ? -36.812 9.623 23.096 1.00 86.25 109 GLU A N 1
ATOM 880 C CA . GLU A 1 109 ? -37.142 10.978 23.545 1.00 86.25 109 GLU A CA 1
ATOM 881 C C . GLU A 1 109 ? -36.835 11.997 22.447 1.00 86.25 109 GLU A C 1
ATOM 883 O O . GLU A 1 109 ? -37.690 12.805 22.087 1.00 86.25 109 GLU A O 1
ATOM 888 N N . GLN A 1 110 ? -35.657 11.904 21.833 1.00 82.69 110 GLN A N 1
ATOM 889 C CA . GLN A 1 110 ? -35.268 12.770 20.729 1.00 82.69 110 GLN A CA 1
ATOM 890 C C . GLN A 1 110 ? -36.158 12.569 19.490 1.00 82.69 110 GLN A C 1
ATOM 892 O O . GLN A 1 110 ? -36.518 13.548 18.833 1.00 82.69 110 GLN A O 1
ATOM 897 N N . GLU A 1 111 ? -36.539 11.328 19.171 1.00 77.94 111 GLU A N 1
ATOM 898 C CA . GLU A 1 111 ? -37.485 11.023 18.092 1.00 77.94 111 GLU A CA 1
ATOM 899 C C . GLU A 1 111 ? -38.873 11.598 18.403 1.00 77.94 111 GLU A C 1
ATOM 901 O O . GLU A 1 111 ? -39.478 12.211 17.531 1.00 77.94 111 GLU A O 1
ATOM 906 N N . THR A 1 112 ? -39.333 11.502 19.652 1.00 78.62 112 THR A N 1
ATOM 907 C CA . THR A 1 112 ? -40.627 12.036 20.117 1.00 78.62 112 THR A CA 1
ATOM 908 C C . THR A 1 112 ? -40.651 13.567 20.114 1.00 78.62 112 THR A C 1
ATOM 910 O O . THR A 1 112 ? -41.663 14.179 19.779 1.00 78.62 112 THR A O 1
ATOM 913 N N . LEU A 1 113 ? -39.528 14.210 20.447 1.00 80.69 113 LEU A N 1
ATOM 914 C CA . LEU A 1 113 ? -39.372 15.664 20.354 1.00 80.69 113 LEU A CA 1
ATOM 915 C C . LEU A 1 113 ? -39.333 16.144 18.900 1.00 80.69 113 LEU A C 1
ATOM 917 O O . LEU A 1 113 ? -39.830 17.227 18.594 1.00 80.69 113 LEU A O 1
ATOM 921 N N . ARG A 1 114 ? -38.728 15.357 18.002 1.00 72.56 114 ARG A N 1
ATOM 922 C CA . ARG A 1 114 ? -38.649 15.676 16.571 1.00 72.56 114 ARG A CA 1
ATOM 923 C C . ARG A 1 114 ? -39.973 15.403 15.846 1.00 72.56 114 ARG A C 1
ATOM 925 O O . ARG A 1 114 ? -40.309 16.150 14.931 1.00 72.56 114 ARG A O 1
ATOM 932 N N . TYR A 1 115 ? -40.715 14.380 16.263 1.00 75.38 115 TYR A N 1
ATOM 933 C CA . TYR A 1 115 ? -41.964 13.928 15.654 1.00 75.38 115 TYR A CA 1
ATOM 934 C C . TYR A 1 115 ? -43.062 13.823 16.723 1.00 75.38 115 TYR A C 1
ATOM 936 O O . TYR A 1 115 ? -43.117 12.825 17.446 1.00 75.38 115 TYR A O 1
ATOM 944 N N . PRO A 1 116 ? -43.955 14.828 16.830 1.00 75.25 116 PRO A N 1
ATOM 945 C CA . PRO A 1 116 ? -45.127 14.750 17.697 1.00 75.25 116 PRO A CA 1
ATOM 946 C C . PRO A 1 116 ? -45.963 13.499 17.376 1.00 75.25 116 PRO A C 1
ATOM 948 O O . PRO A 1 116 ? -45.974 13.073 16.222 1.00 75.25 116 PRO A O 1
ATOM 951 N N . PRO A 1 117 ? -46.713 12.933 18.338 1.00 70.69 117 PRO A N 1
ATOM 952 C CA . PRO A 1 117 ? -47.438 11.670 18.154 1.00 70.69 117 PRO A CA 1
ATOM 953 C C . PRO A 1 117 ? -48.453 11.670 16.995 1.00 70.69 117 PRO A C 1
ATOM 955 O O . PRO A 1 117 ? -48.762 10.606 16.464 1.00 70.69 117 PRO A O 1
ATOM 958 N N . ASP A 1 118 ? -48.924 12.846 16.572 1.00 75.31 118 ASP A N 1
ATOM 959 C CA . ASP A 1 118 ? -49.855 13.013 15.448 1.00 75.31 118 ASP A CA 1
ATOM 960 C C . ASP A 1 118 ? -49.153 13.179 14.082 1.00 75.31 118 ASP A C 1
ATOM 962 O O . ASP A 1 118 ? -49.813 13.269 13.045 1.00 75.31 118 ASP A O 1
ATOM 966 N N . HIS A 1 119 ? -47.818 13.235 14.055 1.00 72.50 119 HIS A N 1
ATOM 967 C CA . HIS A 1 119 ? -47.027 13.345 12.833 1.00 72.50 119 HIS A CA 1
ATOM 968 C C . HIS A 1 119 ? -46.683 11.947 12.301 1.00 72.50 119 HIS A C 1
ATOM 970 O O . HIS A 1 119 ? -46.248 11.066 13.045 1.00 72.50 119 HIS A O 1
ATOM 976 N N . LEU A 1 120 ? -46.881 11.724 10.997 1.00 75.69 120 LEU A N 1
ATOM 977 C CA . LEU A 1 120 ? -46.445 10.487 10.360 1.00 75.69 120 LEU A CA 1
ATOM 978 C C . LEU A 1 120 ? -44.927 10.345 10.500 1.00 75.69 120 LEU A C 1
ATOM 980 O O . LEU A 1 120 ? -44.174 11.292 10.290 1.00 75.69 120 LEU A O 1
ATOM 984 N N . ARG A 1 121 ? -44.473 9.135 10.840 1.00 78.00 121 ARG A N 1
ATOM 985 C CA . ARG A 1 121 ? -43.040 8.828 10.848 1.00 78.00 121 ARG A CA 1
ATOM 986 C C . ARG A 1 121 ? -42.452 9.058 9.452 1.00 78.00 121 ARG A C 1
ATOM 988 O O . ARG A 1 121 ? -43.154 8.798 8.470 1.00 78.00 121 ARG A O 1
ATOM 995 N N . PRO A 1 122 ? -41.150 9.374 9.346 1.00 76.81 122 PRO A N 1
ATOM 996 C CA . PRO A 1 122 ? -40.487 9.604 8.062 1.00 76.81 122 PRO A CA 1
ATOM 997 C C . PRO A 1 122 ? -40.736 8.482 7.053 1.00 76.81 122 PRO A C 1
ATOM 999 O O . PRO A 1 122 ? -40.918 8.726 5.878 1.00 76.81 122 PRO A O 1
ATOM 1002 N N . VAL A 1 123 ? -40.825 7.229 7.500 1.00 78.25 123 VAL A N 1
ATOM 1003 C CA . VAL A 1 123 ? -41.066 6.071 6.619 1.00 78.25 123 VAL A CA 1
ATOM 1004 C C . VAL A 1 123 ? -42.406 6.141 5.862 1.00 78.25 123 VAL A C 1
ATOM 1006 O O . VAL A 1 123 ? -42.530 5.542 4.797 1.00 78.25 123 VAL A O 1
ATOM 1009 N N . GLY A 1 124 ? -43.408 6.842 6.397 1.00 77.00 124 GLY A N 1
ATOM 1010 C CA . GLY A 1 124 ? -44.739 6.979 5.796 1.00 77.00 124 GLY A CA 1
ATOM 1011 C C . GLY A 1 124 ? -45.114 8.407 5.402 1.00 77.00 124 GLY A C 1
ATOM 1012 O O . GLY A 1 124 ? -46.135 8.592 4.742 1.00 77.00 124 GLY A O 1
ATOM 1013 N N . ASP A 1 125 ? -44.320 9.406 5.795 1.00 79.75 125 ASP A N 1
ATOM 1014 C CA . ASP A 1 125 ? -44.563 10.798 5.436 1.00 79.75 125 ASP A CA 1
ATOM 1015 C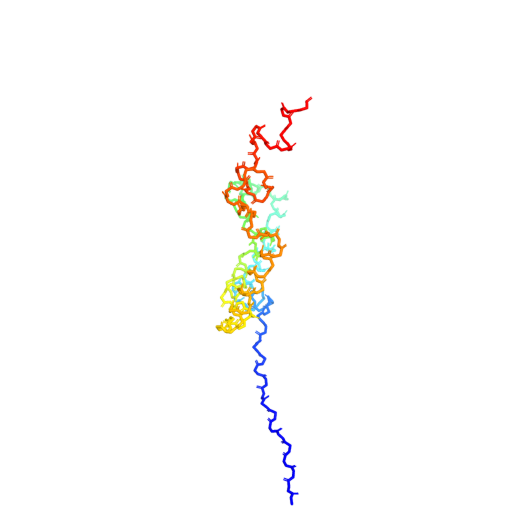 C . ASP A 1 125 ? -43.849 11.165 4.136 1.00 79.75 125 ASP A C 1
ATOM 1017 O O . ASP A 1 125 ? -42.631 11.308 4.055 1.00 79.75 125 ASP A O 1
ATOM 1021 N N . ILE A 1 126 ? -44.661 11.356 3.107 1.00 77.56 126 ILE A N 1
ATOM 1022 C CA . ILE A 1 126 ? -44.237 11.726 1.763 1.00 77.56 126 ILE A CA 1
ATOM 1023 C C . ILE A 1 126 ? -43.628 13.141 1.721 1.00 77.56 126 ILE A C 1
ATOM 1025 O O . ILE A 1 126 ? -42.838 13.465 0.827 1.00 77.56 126 ILE A O 1
ATOM 1029 N N . TYR A 1 127 ? -43.993 13.994 2.676 1.00 78.56 127 TYR A N 1
ATOM 1030 C CA . TYR A 1 127 ? -43.547 15.380 2.756 1.00 78.56 127 TYR A CA 1
ATOM 1031 C C . TYR A 1 127 ? -42.326 15.569 3.669 1.00 78.56 127 TYR A C 1
ATOM 1033 O O . TYR A 1 127 ? -41.780 16.673 3.702 1.00 78.56 127 TYR A O 1
ATOM 1041 N N . ASP A 1 128 ? -41.854 14.524 4.359 1.00 80.06 128 ASP A N 1
ATOM 1042 C CA . ASP A 1 128 ? -40.689 14.606 5.246 1.00 80.06 128 ASP A CA 1
ATOM 1043 C C . ASP A 1 128 ? -39.369 14.421 4.462 1.00 80.06 128 ASP A C 1
ATOM 1045 O O . ASP A 1 128 ? -39.191 13.387 3.814 1.00 80.06 128 ASP A O 1
ATOM 1049 N N . PRO A 1 129 ? -38.398 15.355 4.528 1.00 79.88 129 PRO A N 1
ATOM 1050 C CA . PRO A 1 129 ? -37.080 15.199 3.902 1.00 79.88 129 PRO A CA 1
ATOM 1051 C C . PRO A 1 129 ? -36.268 13.989 4.389 1.00 79.88 129 PRO A C 1
ATOM 1053 O O . PRO A 1 129 ? -35.394 13.506 3.664 1.00 79.88 129 PRO A O 1
ATOM 1056 N N . PHE A 1 130 ? -36.540 13.477 5.590 1.00 80.44 130 PHE A N 1
ATOM 1057 C CA . PHE A 1 130 ? -35.872 12.304 6.161 1.00 80.44 130 PHE A CA 1
ATOM 1058 C C . PHE A 1 130 ? -36.488 10.974 5.717 1.00 80.44 130 PHE A C 1
ATOM 1060 O O . PHE A 1 130 ? -35.960 9.911 6.043 1.00 80.44 130 PHE A O 1
ATOM 1067 N N . SER A 1 131 ? -37.560 11.015 4.926 1.00 80.50 131 SER A N 1
ATOM 1068 C CA . SER A 1 131 ? -38.206 9.829 4.362 1.00 80.50 131 SER A CA 1
ATOM 1069 C C . SER A 1 131 ? -37.409 9.172 3.219 1.00 80.50 131 SER A C 1
ATOM 1071 O O . SER A 1 131 ? -37.720 8.073 2.756 1.00 80.50 131 SER A O 1
ATOM 1073 N N . GLY A 1 132 ? -36.317 9.807 2.781 1.00 81.56 132 GLY A N 1
ATOM 1074 C CA . GLY A 1 132 ? -35.363 9.228 1.841 1.00 81.56 132 GLY A CA 1
ATOM 1075 C C . GLY A 1 132 ? -35.923 9.137 0.423 1.00 81.56 132 GLY A C 1
ATOM 1076 O O . GLY A 1 132 ? -36.226 10.153 -0.201 1.00 81.56 132 GLY A O 1
ATOM 1077 N N . THR A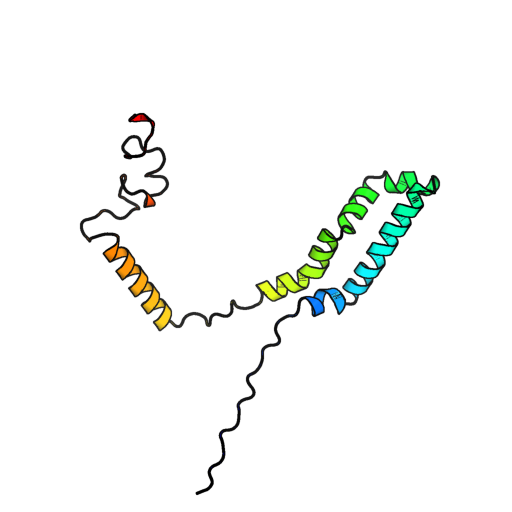 1 133 ? -36.028 7.922 -0.121 1.00 79.50 133 THR A N 1
ATOM 1078 C CA . THR A 1 133 ? -36.424 7.710 -1.526 1.00 79.50 133 THR A CA 1
ATOM 1079 C C . THR A 1 133 ? -37.875 8.083 -1.815 1.00 79.50 133 THR A C 1
ATOM 1081 O O . THR A 1 133 ? -38.186 8.376 -2.964 1.00 79.50 133 THR A O 1
ATOM 1084 N N . ILE A 1 134 ? -38.755 8.114 -0.809 1.00 78.75 134 ILE A N 1
ATOM 1085 C CA . ILE A 1 134 ? -40.140 8.579 -0.989 1.00 78.75 134 ILE A CA 1
ATOM 1086 C C . ILE A 1 134 ? -40.264 10.114 -0.990 1.00 78.75 134 ILE A C 1
ATOM 1088 O O . ILE A 1 134 ? -41.245 10.627 -1.532 1.00 78.75 134 ILE A O 1
ATOM 1092 N N . TYR A 1 135 ? -39.252 10.839 -0.490 1.00 80.06 135 TYR A N 1
ATOM 1093 C CA . TYR A 1 135 ? -39.113 12.294 -0.641 1.00 80.06 135 TYR A CA 1
ATOM 1094 C C . TYR A 1 135 ? -38.473 12.677 -1.980 1.00 80.06 135 TYR A C 1
ATOM 1096 O O . TYR A 1 135 ? -38.948 13.568 -2.689 1.00 80.06 135 TYR A O 1
ATOM 1104 N N . ILE A 1 136 ? -37.359 12.017 -2.320 1.00 76.12 136 ILE A N 1
ATOM 1105 C CA . ILE A 1 136 ? -36.506 12.369 -3.461 1.00 76.12 136 ILE A CA 1
ATOM 1106 C C . ILE A 1 136 ? -37.186 11.953 -4.773 1.00 76.12 136 ILE A C 1
ATOM 1108 O O . ILE A 1 136 ? -37.420 10.775 -5.018 1.00 76.12 136 ILE A O 1
ATOM 1112 N N . GLY A 1 137 ? -37.470 12.925 -5.645 1.00 72.81 137 GLY A N 1
ATOM 1113 C CA . GLY A 1 137 ? -38.123 12.689 -6.943 1.00 72.81 137 GLY A CA 1
ATOM 1114 C C . GLY A 1 137 ? -39.649 12.583 -6.874 1.00 72.81 137 GLY A C 1
ATOM 1115 O O . GLY A 1 137 ? -40.294 12.305 -7.885 1.00 72.81 137 GLY A O 1
ATOM 1116 N N . ASN A 1 138 ? -40.243 12.826 -5.705 1.00 77.94 138 ASN A N 1
ATOM 1117 C CA . ASN A 1 138 ? -41.686 12.788 -5.548 1.00 77.94 138 ASN A CA 1
ATOM 1118 C C . ASN A 1 138 ? -42.359 14.023 -6.170 1.00 77.94 138 ASN A C 1
ATOM 1120 O O . ASN A 1 138 ? -42.038 15.143 -5.759 1.00 77.94 138 ASN A O 1
ATOM 1124 N N . PRO A 1 139 ? -43.343 13.861 -7.080 1.00 76.38 139 PRO A N 1
ATOM 1125 C CA . PRO A 1 139 ? -44.033 14.987 -7.702 1.00 76.38 139 PRO A CA 1
ATOM 1126 C C . PRO A 1 139 ? -44.736 15.913 -6.699 1.00 76.38 139 PRO A C 1
ATOM 1128 O O . PRO A 1 139 ? -44.923 17.100 -6.974 1.00 76.38 139 PRO A O 1
ATOM 1131 N N . LEU A 1 140 ? -45.113 15.377 -5.537 1.00 76.19 140 LEU A N 1
ATOM 1132 C CA . LEU A 1 140 ? -45.814 16.086 -4.473 1.00 76.19 140 LEU A CA 1
ATOM 1133 C C . LEU A 1 140 ? -44.870 16.735 -3.448 1.00 76.19 140 LEU A C 1
ATOM 1135 O O . LEU A 1 140 ? -45.351 17.542 -2.653 1.00 76.19 140 LEU A O 1
ATOM 1139 N N . SER A 1 141 ? -43.561 16.451 -3.481 1.00 75.00 141 SER A N 1
ATOM 1140 C CA . SER A 1 141 ? -42.590 17.056 -2.557 1.00 75.00 141 SER A CA 1
ATOM 1141 C C . SER A 1 141 ? -42.471 18.575 -2.786 1.00 75.00 141 SER A C 1
ATOM 1143 O O . SER A 1 141 ? -42.472 19.017 -3.942 1.00 75.00 141 SER A O 1
ATOM 1145 N N . PRO A 1 142 ? -42.344 19.401 -1.725 1.00 73.06 142 PRO A N 1
ATOM 1146 C CA . PRO A 1 142 ? -42.154 20.851 -1.847 1.00 73.06 142 PRO A CA 1
ATOM 1147 C C . PRO A 1 142 ? -40.880 21.239 -2.609 1.00 73.06 142 PRO A C 1
ATOM 1149 O O . PRO A 1 142 ? -40.834 22.294 -3.231 1.00 73.06 142 PRO A O 1
ATOM 1152 N N . ASN A 1 143 ? -39.863 20.371 -2.589 1.00 70.19 143 ASN A N 1
ATOM 1153 C CA . ASN A 1 143 ? -38.560 20.617 -3.212 1.00 70.19 143 ASN A CA 1
ATOM 1154 C C . ASN A 1 143 ? -38.447 20.027 -4.626 1.00 70.19 143 ASN A C 1
ATOM 1156 O O . ASN A 1 143 ? -37.357 19.987 -5.199 1.00 70.19 143 ASN A O 1
ATOM 1160 N N . ASN A 1 144 ? -39.548 19.535 -5.196 1.00 70.06 144 ASN A N 1
ATOM 1161 C CA . ASN A 1 144 ? -39.544 19.004 -6.548 1.00 70.06 144 ASN A CA 1
ATOM 1162 C C . ASN A 1 144 ? -39.512 20.138 -7.588 1.00 70.06 144 ASN A C 1
ATOM 1164 O O . ASN A 1 144 ? -40.464 20.907 -7.730 1.00 70.06 144 ASN A O 1
ATOM 1168 N N . GLY A 1 145 ? -38.428 20.184 -8.366 1.00 65.50 145 GLY A N 1
ATOM 1169 C CA . GLY A 1 145 ? -38.181 21.191 -9.399 1.00 65.50 145 GLY A CA 1
ATOM 1170 C C . GLY A 1 145 ? -39.164 21.190 -10.575 1.00 65.50 145 GLY A C 1
ATOM 1171 O O . GLY A 1 145 ? -39.076 22.077 -11.410 1.00 65.50 145 GLY A O 1
ATOM 1172 N N . SER A 1 146 ? -40.105 20.243 -10.658 1.00 66.81 146 SER A N 1
ATOM 1173 C CA . SER A 1 146 ? -41.183 20.281 -11.658 1.00 66.81 146 SER A CA 1
ATOM 1174 C C . SER A 1 146 ? -42.398 21.131 -11.239 1.00 66.81 146 SER A C 1
ATOM 1176 O O . SER A 1 146 ? -43.412 21.106 -11.938 1.00 66.81 146 SER A O 1
ATOM 1178 N N . ARG A 1 147 ? -42.356 21.794 -10.071 1.00 59.06 147 ARG A N 1
ATOM 1179 C CA . ARG A 1 147 ? -43.419 22.686 -9.550 1.00 59.06 147 ARG A CA 1
ATOM 1180 C C . ARG A 1 147 ? -43.055 24.183 -9.588 1.00 59.06 147 ARG A C 1
ATOM 1182 O O . ARG A 1 147 ? -43.850 24.996 -9.122 1.00 59.06 147 ARG A O 1
ATOM 1189 N N . ILE A 1 148 ? -41.890 24.525 -10.137 1.00 56.22 148 ILE A N 1
ATOM 1190 C CA . ILE A 1 148 ? -41.430 25.883 -10.490 1.00 56.22 148 ILE A CA 1
ATOM 1191 C C . ILE A 1 148 ? -41.383 26.018 -12.010 1.00 56.22 148 ILE A C 1
ATOM 1193 O O . ILE A 1 148 ? -41.588 27.154 -12.486 1.00 56.22 148 ILE A O 1
#

Sequence (148 aa):
MQNTPSSAIPELEIPQPAAADWLWRPWYAKLWWAAIPIYWTVAAASLKNPALRPFFESAFAGYLTILFFPLTALLVLGFGFVRAWLDRPFAGDPLSDEEIEELERIKIEQETLRYPPDHLRPVGDIYDPFSGTIYIGNPLSPNNGSRI

pLDDT: mean 76.97, std 11.87, range [39.28, 93.0]

Foldseek 3Di:
DDDDPDDDDPPPPVPDPDLCCLCPVDPVNVVLVVVLVVLVVLVVVCVVPVVCVVVCVDVVVVVVCVCSPPVNSCCVSCVVVVVVVVVPDPPDDPQDPVNVVVVVVVVVVVLCVVAPPPRDDLCPDLADPSVPPSVPPPPPHPPDPVVD